Protein AF-S4RWW0-F1 (afdb_monomer_lite)

Radius of gyration: 17.73 Å; chains: 1; bounding box: 44×35×41 Å

Secondary structure (DSSP, 8-state):
-------PPPPTT--SSS-TTTTSTTGGGGGSBPP-B-SS-B--BTHHHHHSHHHHHHHHHHHHGGGTTS---EEEEEHHHHHHHHHHHHHHTT-EEEEEEETT---S-EEEEEEE-TTS-EEEEEEESSSPPTT--

InterPro domains:
  IPR000836 Phosphoribosyltransferase domain [cd06223] (68-132)
  IPR029057 Phosphoribosyltransferase-like [G3DSA:3.40.50.2020] (11-137)
  IPR029057 Phosphoribosyltransferase-like [SSF53271] (37-137)
  IPR050120 Adenine phosphoribosyltransferase [PTHR11776] (38-137)

Foldseek 3Di:
DDPCPDDDDLPPDPDLADQPPPVDQLSLQNQQDAFPDDVQDTDGHSVRSVVRPVSLVSVLCVVLVVCQVPPAAEFEAEPDVRCVSSVSNCVVNVHHYWYKYWPPPDPADWDKDWDQDSVRDITMIITHDPPDDPPHD

Organism: Petromyzon marinus (NCBI:txid7757)

pLDDT: mean 85.17, std 16.98, range [28.36, 98.12]

Sequence (137 aa):
IECMDDFQPYPEAMDVWNPINKQRRGWYLDLMAPNEKGPTYAWLDPSRLYCNKEALRDCVEDLVGPFLNDSIDIVAGIDGMGFILGTAVAYRLHKGFLAIRKAGHLCVKTISQNYTDYSGKNKELEVRTDVIKPGER

Structure (mmCIF, N/CA/C/O backbone):
data_AF-S4RWW0-F1
#
_entry.id   AF-S4RWW0-F1
#
loop_
_atom_site.group_PDB
_atom_site.id
_atom_site.type_symbol
_atom_site.label_atom_id
_atom_site.label_alt_id
_atom_site.label_comp_id
_atom_site.label_asym_id
_atom_site.label_entity_id
_atom_site.label_seq_id
_atom_site.pdbx_PDB_ins_code
_atom_site.Cartn_x
_atom_site.Cartn_y
_atom_site.Cartn_z
_atom_site.occupancy
_atom_site.B_iso_or_equiv
_atom_site.auth_seq_id
_atom_site.auth_comp_id
_atom_site.auth_asym_id
_atom_site.auth_atom_id
_atom_site.pdbx_PDB_model_num
ATOM 1 N N . ILE A 1 1 ? 24.282 -8.534 3.415 1.00 42.06 1 ILE A N 1
ATOM 2 C CA . ILE A 1 1 ? 23.502 -7.671 2.503 1.00 42.06 1 ILE A CA 1
ATOM 3 C C . ILE A 1 1 ? 24.519 -6.695 1.957 1.00 42.06 1 ILE A C 1
ATOM 5 O O . ILE A 1 1 ? 24.898 -5.778 2.672 1.00 42.06 1 ILE A O 1
ATOM 9 N N . GLU A 1 2 ? 25.115 -7.028 0.816 1.00 28.36 2 GLU A N 1
ATOM 10 C CA . GLU A 1 2 ? 26.122 -6.174 0.184 1.00 28.36 2 GLU A CA 1
ATOM 11 C C . GLU A 1 2 ? 25.477 -4.833 -0.161 1.00 28.36 2 GLU A C 1
ATOM 13 O O . GLU A 1 2 ? 24.386 -4.788 -0.735 1.00 28.36 2 GLU A O 1
ATOM 18 N N . CYS A 1 3 ? 26.124 -3.749 0.269 1.00 31.73 3 CYS A N 1
ATOM 19 C CA . CYS A 1 3 ? 25.764 -2.401 -0.132 1.00 31.73 3 CYS A CA 1
ATOM 20 C C . CYS A 1 3 ? 25.826 -2.324 -1.657 1.00 31.73 3 CYS A C 1
ATOM 22 O O . CYS A 1 3 ? 26.868 -2.556 -2.263 1.00 31.73 3 CYS A O 1
ATOM 24 N N . MET A 1 4 ? 24.680 -2.022 -2.266 1.00 39.28 4 MET A N 1
ATOM 25 C CA . MET A 1 4 ? 24.551 -1.690 -3.681 1.00 39.28 4 MET A CA 1
ATOM 26 C C . MET A 1 4 ? 25.210 -0.323 -3.927 1.00 39.28 4 MET A C 1
ATOM 28 O O . MET A 1 4 ? 24.519 0.694 -4.034 1.00 39.28 4 MET A O 1
ATOM 32 N N . ASP A 1 5 ? 26.542 -0.297 -3.967 1.00 38.41 5 ASP A N 1
ATOM 33 C CA . ASP A 1 5 ? 27.333 0.907 -4.256 1.00 38.41 5 ASP A CA 1
ATOM 34 C C . ASP A 1 5 ? 27.458 1.200 -5.763 1.00 38.41 5 ASP A C 1
ATOM 36 O O . ASP A 1 5 ? 27.862 2.295 -6.142 1.00 38.41 5 ASP A O 1
ATOM 40 N N . ASP A 1 6 ? 26.975 0.310 -6.634 1.00 37.88 6 ASP A N 1
ATOM 41 C CA . ASP A 1 6 ? 26.954 0.522 -8.085 1.00 37.88 6 ASP A CA 1
ATOM 42 C C . ASP A 1 6 ? 25.543 0.854 -8.596 1.00 37.88 6 ASP A C 1
ATOM 44 O O . ASP A 1 6 ? 24.897 0.065 -9.286 1.00 37.88 6 ASP A O 1
ATOM 48 N N . PHE A 1 7 ? 25.034 2.047 -8.272 1.00 48.09 7 PHE A N 1
ATOM 49 C CA . PHE A 1 7 ? 23.897 2.607 -9.014 1.00 48.09 7 PHE A CA 1
ATOM 50 C C . PHE A 1 7 ? 24.443 3.460 -10.163 1.00 48.09 7 PHE A C 1
ATOM 52 O O . PHE A 1 7 ? 24.812 4.618 -9.968 1.00 48.09 7 PHE A O 1
ATOM 59 N N . GLN A 1 8 ? 24.516 2.870 -11.361 1.00 42.34 8 GLN A N 1
ATOM 60 C CA . GLN A 1 8 ? 24.723 3.614 -12.607 1.00 42.34 8 GLN A CA 1
ATOM 61 C C . GLN A 1 8 ? 23.711 4.773 -12.698 1.00 42.34 8 GLN A C 1
ATOM 63 O O . GLN A 1 8 ? 22.578 4.618 -12.223 1.00 42.34 8 GLN A O 1
ATOM 68 N N . PRO A 1 9 ? 24.077 5.926 -13.297 1.00 48.91 9 PRO A N 1
ATOM 69 C CA . PRO A 1 9 ? 23.107 6.978 -13.580 1.00 48.91 9 PRO A CA 1
ATOM 70 C C . PRO A 1 9 ? 21.927 6.356 -14.326 1.00 48.91 9 PRO A C 1
ATOM 72 O O . PRO A 1 9 ? 22.127 5.615 -15.290 1.00 48.91 9 PRO A O 1
ATOM 75 N N . TYR A 1 10 ? 20.711 6.601 -13.828 1.00 52.38 10 TYR A N 1
ATOM 76 C CA . TYR A 1 10 ? 19.496 6.078 -14.445 1.00 52.38 10 TYR A CA 1
ATOM 77 C C . TYR A 1 10 ? 19.527 6.477 -15.924 1.00 52.38 10 TYR A C 1
ATOM 79 O O . TYR A 1 10 ? 19.617 7.678 -16.200 1.00 52.38 10 TYR A O 1
ATOM 87 N N . PRO A 1 11 ? 19.513 5.519 -16.867 1.00 54.88 11 PRO A N 1
ATOM 88 C CA . PRO A 1 11 ? 19.596 5.853 -18.276 1.00 54.88 11 PRO A CA 1
ATOM 89 C C . PRO A 1 11 ? 18.438 6.789 -18.603 1.00 54.88 11 PRO A C 1
ATOM 91 O O . PRO A 1 11 ? 17.293 6.519 -18.218 1.00 54.88 11 PRO A O 1
ATOM 94 N N . GLU A 1 12 ? 18.755 7.910 -19.254 1.00 52.22 12 GLU A N 1
ATOM 95 C CA . GLU A 1 12 ? 17.766 8.862 -19.744 1.00 52.22 12 GLU A CA 1
ATOM 96 C C . GLU A 1 12 ? 16.690 8.074 -20.507 1.00 52.22 12 GLU A C 1
ATOM 98 O O . GLU A 1 12 ? 16.935 7.504 -21.565 1.00 52.22 12 GLU A O 1
ATOM 103 N N . ALA A 1 13 ? 15.512 7.970 -19.889 1.00 54.97 13 ALA A N 1
ATOM 104 C CA . ALA A 1 13 ? 14.344 7.237 -20.361 1.00 54.97 13 ALA A CA 1
ATOM 105 C C . ALA A 1 13 ? 14.521 5.716 -20.592 1.00 54.97 13 ALA A C 1
ATOM 107 O O . ALA A 1 13 ? 14.454 5.229 -21.718 1.00 54.97 13 ALA A O 1
ATOM 108 N N . MET A 1 14 ? 14.535 4.915 -19.515 1.00 65.88 14 MET A N 1
ATOM 109 C CA . MET A 1 14 ? 13.967 3.555 -19.609 1.00 65.88 14 MET A CA 1
ATOM 110 C C . MET A 1 14 ? 12.546 3.655 -20.184 1.00 65.88 14 MET A C 1
ATOM 112 O O . MET A 1 14 ? 11.707 4.328 -19.583 1.00 65.88 14 MET A O 1
ATOM 116 N N . ASP A 1 15 ? 12.272 3.032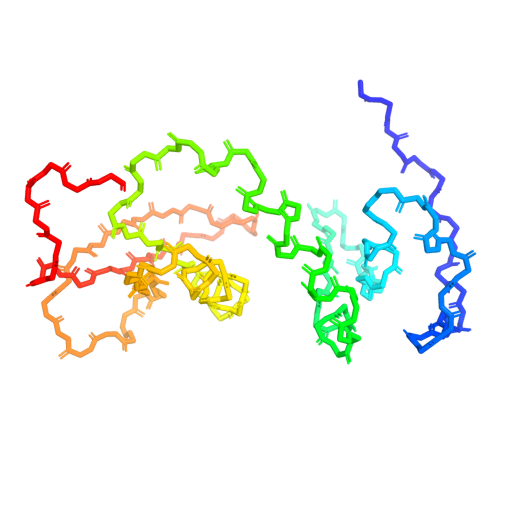 -21.330 1.00 80.69 15 ASP A N 1
ATOM 117 C CA . ASP A 1 15 ? 10.942 3.045 -21.939 1.00 80.69 15 ASP A CA 1
ATOM 118 C C . ASP A 1 15 ? 9.967 2.244 -21.064 1.00 80.69 15 ASP A C 1
ATOM 120 O O . ASP A 1 15 ? 10.060 1.021 -20.949 1.00 80.69 15 ASP A O 1
ATOM 124 N N . VAL A 1 16 ? 9.019 2.949 -20.440 1.00 84.06 16 VAL A N 1
ATOM 125 C CA . VAL A 1 16 ? 7.971 2.348 -19.600 1.00 84.06 16 VAL A CA 1
ATOM 126 C C . VAL A 1 16 ? 7.177 1.317 -20.386 1.00 84.06 16 VAL A C 1
ATOM 128 O O . VAL A 1 16 ? 6.714 0.337 -19.812 1.00 84.06 16 VAL A O 1
ATOM 131 N N . TRP A 1 17 ? 7.020 1.516 -21.690 1.00 86.44 17 TRP A N 1
ATOM 132 C CA . TRP A 1 17 ? 6.194 0.688 -22.555 1.00 86.44 17 TRP A CA 1
ATOM 133 C C . TRP A 1 17 ? 6.974 -0.487 -23.154 1.00 86.44 17 TRP A C 1
ATOM 135 O O . TRP A 1 17 ? 6.363 -1.504 -23.488 1.00 86.44 17 TRP A O 1
ATOM 145 N N . ASN A 1 18 ? 8.307 -0.396 -23.200 1.00 85.62 18 ASN A N 1
ATOM 146 C CA . ASN A 1 18 ? 9.201 -1.439 -23.705 1.00 85.62 18 ASN A CA 1
ATOM 147 C C . ASN A 1 18 ? 10.370 -1.757 -22.738 1.00 85.62 18 ASN A C 1
ATOM 149 O O . ASN A 1 18 ? 11.530 -1.456 -23.026 1.00 85.62 18 ASN A O 1
ATOM 153 N N . PRO A 1 19 ? 10.086 -2.374 -21.577 1.00 83.00 19 PRO A N 1
ATOM 154 C CA . PRO A 1 19 ? 11.099 -2.723 -20.584 1.00 83.00 19 PRO A CA 1
ATOM 155 C C . PRO A 1 19 ? 11.951 -3.925 -21.027 1.00 83.00 19 PRO A C 1
ATOM 157 O O . PRO A 1 19 ? 11.441 -4.927 -21.528 1.00 83.00 19 PRO A O 1
ATOM 160 N N . ILE A 1 20 ? 13.258 -3.838 -20.775 1.00 73.31 20 ILE A N 1
ATOM 161 C CA . ILE A 1 20 ? 14.284 -4.743 -21.325 1.00 73.31 20 ILE A CA 1
ATOM 162 C C . ILE A 1 20 ? 14.307 -6.125 -20.627 1.00 73.31 20 ILE A C 1
ATOM 164 O O . ILE A 1 20 ? 14.760 -7.097 -21.221 1.00 73.31 20 ILE A O 1
ATOM 168 N N . ASN A 1 21 ? 13.757 -6.250 -19.407 1.00 78.38 21 ASN A N 1
ATOM 169 C CA . ASN A 1 21 ? 13.932 -7.426 -18.533 1.00 78.38 21 ASN A CA 1
ATOM 170 C C . ASN A 1 21 ? 12.625 -8.113 -18.077 1.00 78.38 21 ASN A C 1
ATOM 172 O O . ASN A 1 21 ? 12.579 -8.644 -16.966 1.00 78.38 21 ASN A O 1
ATOM 176 N N . LYS A 1 22 ? 11.555 -8.134 -18.889 1.00 80.38 22 LYS A N 1
ATOM 177 C CA . LYS A 1 22 ? 10.235 -8.695 -18.489 1.00 80.38 22 LYS A CA 1
ATOM 178 C C . LYS A 1 22 ? 10.259 -10.148 -17.997 1.00 80.38 22 LYS A C 1
ATOM 180 O O . LYS A 1 22 ? 9.336 -10.588 -17.325 1.00 80.38 22 LYS A O 1
ATOM 185 N N . GLN A 1 23 ? 11.288 -10.910 -18.347 1.00 82.38 23 GLN A N 1
ATOM 186 C CA . GLN A 1 23 ? 11.432 -12.319 -17.988 1.00 82.38 23 GLN A CA 1
ATOM 187 C C . GLN A 1 23 ? 11.872 -12.514 -16.527 1.00 82.38 23 GLN A C 1
ATOM 189 O O . GLN A 1 23 ? 11.769 -13.618 -15.995 1.00 82.38 23 GLN A O 1
ATOM 194 N N . ARG A 1 24 ? 12.375 -11.462 -15.870 1.00 89.00 24 ARG A N 1
ATOM 195 C CA . ARG A 1 24 ? 12.827 -11.504 -14.478 1.00 89.00 24 ARG A CA 1
ATOM 196 C C . ARG A 1 24 ? 11.649 -11.270 -13.529 1.00 89.00 24 ARG A C 1
ATOM 198 O O . ARG A 1 24 ? 10.869 -10.339 -13.715 1.00 89.00 24 ARG A O 1
ATOM 205 N N . ARG A 1 25 ? 11.548 -12.051 -12.449 1.00 87.69 25 ARG A N 1
ATOM 206 C CA . ARG A 1 25 ? 10.617 -11.731 -11.354 1.00 87.69 25 ARG A CA 1
ATOM 207 C C . ARG A 1 25 ? 10.955 -10.358 -10.767 1.00 87.69 25 ARG A C 1
ATOM 209 O O . ARG A 1 25 ? 12.127 -10.065 -10.535 1.00 87.69 25 ARG A O 1
ATOM 216 N N . GLY A 1 26 ? 9.945 -9.524 -10.535 1.00 89.06 26 GLY A N 1
ATOM 217 C CA . GLY A 1 26 ? 10.166 -8.157 -10.069 1.00 89.06 26 GLY A CA 1
ATOM 218 C C . GLY A 1 26 ? 10.749 -7.216 -11.129 1.00 89.06 26 GLY A C 1
ATOM 219 O O . GLY A 1 26 ? 11.285 -6.176 -10.760 1.00 89.06 26 GLY A O 1
ATOM 220 N N . TRP A 1 27 ? 10.659 -7.539 -12.429 1.00 90.94 27 TRP A N 1
ATOM 221 C CA . TRP A 1 27 ? 11.112 -6.658 -13.521 1.00 90.94 27 TRP A CA 1
ATOM 222 C C . TRP A 1 27 ? 10.531 -5.242 -13.428 1.00 90.94 27 TRP A C 1
ATOM 224 O O . TRP A 1 27 ? 11.175 -4.267 -13.801 1.00 90.94 27 TRP A O 1
ATOM 234 N N . TYR A 1 28 ? 9.312 -5.127 -12.902 1.00 91.00 28 TYR A N 1
ATOM 235 C CA . TYR A 1 28 ? 8.607 -3.868 -12.717 1.00 91.00 28 TYR A CA 1
ATOM 236 C C . TYR A 1 28 ? 9.318 -2.917 -11.746 1.00 91.00 28 TYR A C 1
ATOM 238 O O . TYR A 1 28 ? 9.094 -1.712 -11.818 1.00 91.00 28 TYR A O 1
ATOM 246 N N . LEU A 1 29 ? 10.186 -3.419 -10.858 1.00 88.69 29 LEU A N 1
ATOM 247 C CA . LEU A 1 29 ? 10.960 -2.586 -9.932 1.00 88.69 29 LEU A CA 1
ATOM 248 C C . LEU A 1 29 ? 11.909 -1.646 -10.682 1.00 88.69 29 LEU A C 1
ATOM 250 O O . LEU A 1 29 ? 12.150 -0.535 -10.221 1.00 88.69 29 LEU A O 1
ATOM 254 N N . ASP A 1 30 ? 12.361 -2.051 -11.871 1.00 85.50 30 ASP A N 1
ATOM 255 C CA . ASP A 1 30 ? 13.210 -1.232 -12.741 1.00 85.50 30 ASP A CA 1
ATOM 256 C C . ASP A 1 30 ? 12.435 -0.026 -13.320 1.00 85.50 30 ASP A C 1
ATOM 258 O O . ASP A 1 30 ? 13.029 0.909 -13.850 1.00 85.50 30 ASP A O 1
ATOM 262 N N . LEU A 1 31 ? 11.096 -0.023 -13.230 1.00 87.06 31 LEU A N 1
ATOM 263 C CA . LEU A 1 31 ? 10.254 1.097 -13.658 1.00 87.06 31 LEU A CA 1
ATOM 264 C C . LEU A 1 31 ? 9.997 2.139 -12.565 1.00 87.06 31 LEU A C 1
ATOM 266 O O . LEU A 1 31 ? 9.429 3.185 -12.884 1.00 87.06 31 LEU A O 1
ATOM 270 N N . MET A 1 32 ? 10.375 1.891 -11.308 1.00 86.31 32 MET A N 1
ATOM 271 C CA . MET A 1 32 ? 10.281 2.917 -10.264 1.00 86.31 32 MET A CA 1
ATOM 272 C C . MET A 1 32 ? 11.247 4.056 -10.621 1.00 86.31 32 MET A C 1
ATOM 274 O O . MET A 1 32 ? 12.433 3.813 -10.813 1.00 86.31 32 MET A O 1
ATOM 278 N N . ALA A 1 33 ? 10.740 5.281 -10.798 1.00 69.25 33 ALA A N 1
ATOM 279 C CA . ALA A 1 33 ? 11.523 6.398 -11.331 1.00 69.25 33 ALA A CA 1
ATOM 280 C C . ALA A 1 33 ? 12.739 6.716 -10.429 1.00 69.25 33 ALA A C 1
ATOM 282 O O . ALA A 1 33 ? 12.696 6.406 -9.233 1.00 69.25 33 ALA A O 1
ATOM 283 N N . PRO A 1 34 ? 13.829 7.296 -10.982 1.00 66.44 34 PRO A N 1
ATOM 284 C CA . PRO A 1 34 ? 15.074 7.467 -10.251 1.00 66.44 34 PRO A CA 1
ATOM 285 C C . PRO A 1 34 ? 14.905 8.177 -8.916 1.00 66.44 34 PRO A C 1
ATOM 287 O O . PRO A 1 34 ? 14.260 9.218 -8.812 1.00 66.44 34 PRO A O 1
ATOM 290 N N . ASN A 1 35 ? 15.612 7.624 -7.936 1.00 57.34 35 ASN A N 1
ATOM 291 C CA . ASN A 1 35 ? 15.859 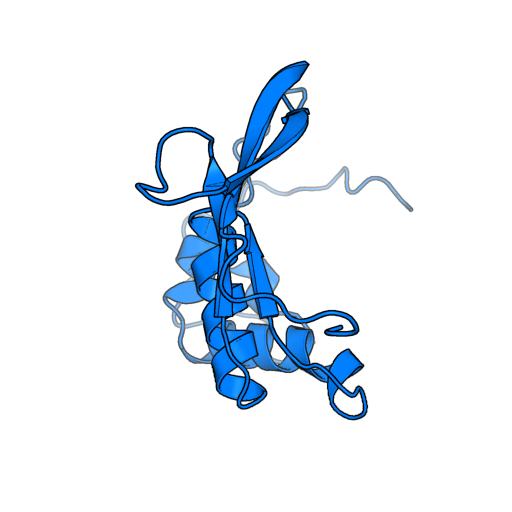8.238 -6.648 1.00 57.34 35 ASN A CA 1
ATOM 292 C C . ASN A 1 35 ? 16.600 9.559 -6.824 1.00 57.34 35 ASN A C 1
ATOM 294 O O . ASN A 1 35 ? 17.758 9.550 -7.242 1.00 57.34 35 ASN A O 1
ATOM 298 N N . GLU A 1 36 ? 16.034 10.667 -6.353 1.00 56.25 36 GLU A N 1
ATOM 299 C CA . GLU A 1 36 ? 16.907 11.668 -5.750 1.00 56.25 36 GLU A CA 1
ATOM 300 C C . GLU A 1 36 ? 17.486 11.019 -4.482 1.00 56.25 36 GLU A C 1
ATOM 302 O O . GLU A 1 36 ? 16.761 10.662 -3.553 1.00 56.25 36 GLU A O 1
ATOM 307 N N . LYS A 1 37 ? 18.795 10.746 -4.462 1.00 49.81 37 LYS A N 1
ATOM 308 C CA . LYS A 1 37 ? 19.485 10.338 -3.233 1.00 49.81 37 LYS A CA 1
ATOM 309 C C . LYS A 1 37 ? 19.840 11.610 -2.468 1.00 49.81 37 LYS A C 1
ATOM 311 O O . LYS A 1 37 ? 20.797 12.296 -2.814 1.00 49.81 37 LYS A O 1
ATOM 316 N N . GLY A 1 38 ? 19.091 11.912 -1.411 1.00 57.78 38 GLY A N 1
ATOM 317 C CA . GLY A 1 38 ? 19.640 12.724 -0.328 1.00 57.78 38 GLY A CA 1
ATOM 318 C C . GLY A 1 38 ? 20.626 11.874 0.488 1.00 57.78 38 GLY A C 1
ATOM 319 O O . GLY A 1 38 ? 20.510 10.648 0.475 1.00 57.78 38 GLY A O 1
ATOM 320 N N . PRO A 1 39 ? 21.557 12.470 1.253 1.00 58.31 39 PRO A N 1
ATOM 321 C CA . PRO A 1 39 ? 22.528 11.726 2.070 1.00 58.31 39 PRO A CA 1
ATOM 322 C C . PRO A 1 39 ? 21.885 10.840 3.152 1.00 58.31 39 PRO A C 1
ATOM 324 O O . PRO A 1 39 ? 22.574 10.073 3.815 1.00 58.31 39 PRO A O 1
ATOM 327 N N . THR A 1 40 ? 20.571 10.955 3.353 1.00 58.03 40 THR A N 1
ATOM 328 C CA . THR A 1 40 ? 19.846 10.299 4.441 1.00 58.03 40 THR A CA 1
ATOM 329 C C . THR A 1 40 ? 18.705 9.404 3.944 1.00 58.03 40 THR A C 1
ATOM 331 O O . THR A 1 40 ? 18.382 8.432 4.619 1.00 58.03 40 THR A O 1
ATOM 334 N N . TYR A 1 41 ? 18.124 9.667 2.761 1.00 63.91 41 TYR A N 1
ATOM 335 C CA . TYR A 1 41 ? 16.984 8.905 2.222 1.00 63.91 41 TYR A CA 1
ATOM 336 C C . TYR A 1 41 ? 17.027 8.831 0.690 1.00 63.91 41 TYR A C 1
ATOM 338 O O . TYR A 1 41 ? 17.315 9.829 0.025 1.00 63.91 41 TYR A O 1
ATOM 346 N N . ALA A 1 42 ? 16.700 7.659 0.141 1.00 60.31 42 ALA A N 1
ATOM 347 C CA . ALA A 1 42 ? 16.486 7.449 -1.288 1.00 60.31 42 ALA A CA 1
ATOM 348 C C . ALA A 1 42 ? 14.987 7.555 -1.613 1.00 60.31 42 ALA A C 1
ATOM 350 O O . ALA A 1 42 ? 14.169 6.893 -0.973 1.00 60.31 42 ALA A O 1
ATOM 351 N N . TRP A 1 43 ? 14.635 8.380 -2.597 1.00 66.44 43 TRP A N 1
ATOM 352 C CA . TRP A 1 43 ? 13.248 8.613 -3.007 1.00 66.44 43 TRP A CA 1
ATOM 353 C C . TRP A 1 43 ? 12.838 7.730 -4.191 1.00 66.44 43 TRP A C 1
ATOM 355 O O . TRP A 1 43 ? 12.876 8.187 -5.325 1.00 66.44 43 TRP A O 1
ATOM 365 N N . LEU A 1 44 ? 12.421 6.483 -3.949 1.00 78.25 44 LEU A N 1
ATOM 366 C CA . LEU A 1 44 ? 11.850 5.656 -5.024 1.00 78.25 44 LEU A CA 1
ATOM 367 C C . LEU A 1 44 ? 10.447 6.168 -5.344 1.00 78.25 44 LEU A C 1
ATOM 369 O O . LEU A 1 44 ? 9.579 6.139 -4.470 1.00 78.25 44 LEU A O 1
ATOM 373 N N . ASP A 1 45 ? 10.213 6.609 -6.582 1.00 85.00 45 ASP A N 1
ATOM 374 C CA . ASP A 1 45 ? 8.871 6.976 -7.040 1.00 85.00 4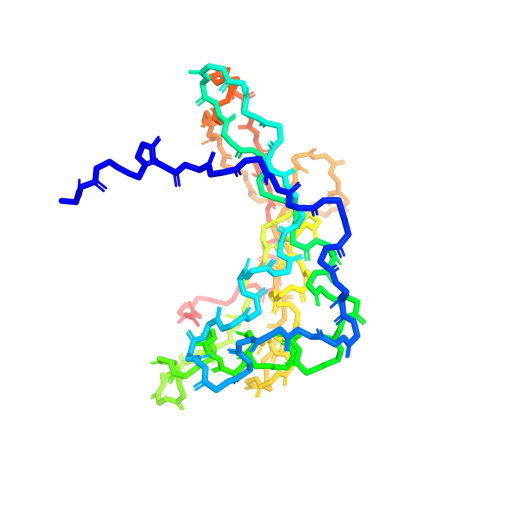5 ASP A CA 1
ATOM 375 C C . ASP A 1 45 ? 8.225 5.820 -7.830 1.00 85.00 45 ASP A C 1
ATOM 377 O O . ASP A 1 45 ? 8.556 5.587 -8.999 1.00 85.00 45 ASP A O 1
ATOM 381 N N . PRO A 1 46 ? 7.271 5.086 -7.229 1.00 89.44 46 PRO A N 1
ATOM 382 C CA . PRO A 1 46 ? 6.593 3.985 -7.898 1.00 89.44 46 PRO A CA 1
ATOM 383 C C . PRO A 1 46 ? 5.526 4.456 -8.900 1.00 89.44 46 PRO A C 1
ATOM 385 O O . PRO A 1 46 ? 4.965 3.623 -9.609 1.00 89.44 46 PRO A O 1
ATOM 388 N N . SER A 1 47 ? 5.243 5.762 -9.006 1.00 89.44 47 SER A N 1
ATOM 389 C CA . SER A 1 47 ? 4.178 6.291 -9.871 1.00 89.44 47 SER A CA 1
ATOM 390 C C . SER A 1 47 ? 4.325 5.863 -11.335 1.00 89.44 47 SER A C 1
ATOM 392 O O . SER A 1 47 ? 3.343 5.541 -12.004 1.00 89.44 47 SER A O 1
ATOM 394 N N . ARG A 1 48 ? 5.567 5.769 -11.815 1.00 89.06 48 ARG A N 1
ATOM 395 C CA . ARG A 1 48 ? 5.897 5.355 -13.180 1.00 89.06 48 ARG A CA 1
ATOM 396 C C . ARG A 1 48 ? 5.611 3.875 -13.446 1.00 89.06 48 ARG A C 1
ATOM 398 O O . ARG A 1 48 ? 5.147 3.543 -14.537 1.00 89.06 48 ARG A O 1
ATOM 405 N N . LEU A 1 49 ? 5.821 3.006 -12.454 1.00 92.25 49 LEU A N 1
ATOM 406 C CA . LEU A 1 49 ? 5.425 1.595 -12.512 1.00 92.25 49 LEU A CA 1
ATOM 407 C C . LEU A 1 49 ? 3.912 1.486 -12.707 1.00 92.25 49 LEU A C 1
ATOM 409 O O . LEU A 1 49 ? 3.462 0.725 -13.562 1.00 92.25 49 LEU A O 1
ATOM 413 N N . TYR A 1 50 ? 3.131 2.280 -11.966 1.00 93.81 50 TYR A N 1
ATOM 414 C CA . TYR A 1 50 ? 1.666 2.231 -12.012 1.00 93.81 50 TYR A CA 1
ATOM 415 C C . TYR A 1 50 ? 1.095 2.542 -13.403 1.00 93.81 50 TYR A C 1
ATOM 417 O O . TYR A 1 50 ? 0.028 2.040 -13.753 1.00 93.81 50 TYR A O 1
ATOM 425 N N . CYS A 1 51 ? 1.809 3.328 -14.213 1.00 93.50 51 CYS A N 1
ATOM 426 C CA . CYS A 1 51 ? 1.408 3.658 -15.580 1.00 93.50 51 CYS A CA 1
ATOM 427 C C . CYS A 1 51 ? 1.498 2.466 -16.547 1.00 93.50 51 CYS A C 1
ATOM 429 O O . CYS A 1 51 ? 0.784 2.446 -17.551 1.00 93.50 51 CYS A O 1
ATOM 431 N N . ASN A 1 52 ? 2.340 1.463 -16.274 1.00 94.31 52 ASN A N 1
ATOM 432 C CA . ASN A 1 52 ? 2.413 0.254 -17.089 1.00 94.31 52 ASN A CA 1
ATOM 433 C C . ASN A 1 52 ? 1.457 -0.819 -16.542 1.00 94.31 52 ASN A C 1
ATOM 435 O O . ASN A 1 52 ? 1.641 -1.347 -15.448 1.00 94.31 52 ASN A O 1
ATOM 439 N N . LYS A 1 53 ? 0.461 -1.197 -17.353 1.00 95.31 53 LYS A N 1
ATOM 440 C CA . LYS A 1 53 ? -0.576 -2.176 -16.979 1.00 95.31 53 LYS A CA 1
ATOM 441 C C . LYS A 1 53 ? -0.027 -3.545 -16.553 1.00 95.31 53 LYS A C 1
ATOM 443 O O . LYS A 1 53 ? -0.593 -4.173 -15.665 1.00 95.31 53 LYS A O 1
ATOM 448 N N . GLU A 1 54 ? 1.040 -4.022 -17.193 1.00 95.25 54 GLU A N 1
ATOM 449 C CA . GLU A 1 54 ? 1.654 -5.316 -16.875 1.00 95.25 54 GLU A CA 1
ATOM 450 C C . GLU A 1 54 ? 2.496 -5.202 -15.610 1.00 95.25 54 GLU A C 1
ATOM 452 O O . GLU A 1 54 ? 2.433 -6.083 -14.763 1.00 95.25 54 GLU A O 1
ATOM 457 N N . ALA A 1 55 ? 3.207 -4.087 -15.441 1.00 95.25 55 ALA A N 1
ATOM 458 C CA . ALA A 1 55 ? 4.019 -3.830 -14.262 1.00 95.25 55 ALA A CA 1
ATOM 459 C C . ALA A 1 55 ? 3.165 -3.729 -12.994 1.00 95.25 55 ALA A C 1
ATOM 461 O O . ALA A 1 55 ? 3.470 -4.374 -11.994 1.00 95.25 55 ALA A O 1
ATOM 462 N N . LEU A 1 56 ? 2.070 -2.962 -13.048 1.00 96.50 56 LEU A N 1
ATOM 463 C CA . LEU A 1 56 ? 1.124 -2.855 -11.940 1.00 96.50 56 LEU A CA 1
ATOM 464 C C . LEU A 1 56 ? 0.498 -4.214 -11.618 1.00 96.50 56 LEU A C 1
ATOM 466 O O . LEU A 1 56 ? 0.460 -4.599 -10.453 1.00 96.50 56 LEU A O 1
ATOM 470 N N . ARG A 1 57 ? 0.035 -4.949 -12.638 1.00 96.88 57 ARG A N 1
ATOM 471 C CA . ARG A 1 57 ? -0.543 -6.286 -12.455 1.00 96.88 57 ARG A CA 1
ATOM 472 C C . ARG A 1 57 ? 0.455 -7.225 -11.784 1.00 96.88 57 ARG A C 1
ATOM 474 O O . ARG A 1 57 ? 0.130 -7.794 -10.752 1.00 96.88 57 ARG A O 1
ATOM 481 N N . ASP A 1 58 ? 1.647 -7.376 -12.352 1.00 96.88 58 ASP A N 1
ATOM 482 C CA . ASP A 1 58 ? 2.650 -8.321 -11.858 1.00 96.88 58 ASP A CA 1
ATOM 483 C C . ASP A 1 58 ? 3.110 -7.943 -10.444 1.00 96.88 58 ASP A C 1
ATOM 485 O O . ASP A 1 58 ? 3.262 -8.819 -9.598 1.00 96.88 58 ASP A O 1
ATOM 489 N N . CYS A 1 59 ? 3.234 -6.643 -10.150 1.00 96.62 59 CYS A N 1
ATOM 490 C CA . CYS A 1 59 ? 3.516 -6.150 -8.804 1.00 96.62 59 CYS A CA 1
ATOM 491 C C . CYS A 1 59 ? 2.420 -6.531 -7.804 1.00 96.62 59 CYS A C 1
ATOM 493 O O . CYS A 1 59 ? 2.728 -7.002 -6.711 1.00 96.62 59 CYS A O 1
ATOM 495 N N . VAL A 1 60 ? 1.146 -6.368 -8.167 1.00 97.56 60 VAL A N 1
ATOM 496 C CA . VAL A 1 60 ? 0.021 -6.751 -7.304 1.00 97.56 60 VAL A CA 1
ATOM 497 C C . VAL A 1 60 ? -0.043 -8.268 -7.114 1.00 97.56 60 VAL A C 1
ATOM 499 O O . VAL A 1 60 ? -0.253 -8.715 -5.990 1.00 97.56 60 VAL A O 1
ATOM 502 N N . GLU A 1 61 ? 0.179 -9.068 -8.160 1.00 97.38 61 GLU A N 1
ATOM 503 C CA . GLU A 1 61 ? 0.226 -10.533 -8.033 1.00 97.38 61 GLU A CA 1
ATOM 504 C C . GLU A 1 61 ? 1.375 -10.984 -7.120 1.00 97.38 61 GLU A C 1
ATOM 506 O O . GLU A 1 61 ? 1.170 -11.837 -6.255 1.00 97.38 61 GLU A O 1
ATOM 511 N N . ASP A 1 62 ? 2.559 -10.377 -7.244 1.00 96.56 62 ASP A N 1
ATOM 512 C CA . ASP A 1 62 ? 3.695 -10.665 -6.365 1.00 96.56 62 ASP A CA 1
ATOM 513 C C . ASP A 1 62 ? 3.428 -10.242 -4.907 1.00 96.56 62 ASP A C 1
ATOM 515 O O . ASP A 1 62 ? 3.830 -10.958 -3.988 1.00 96.56 62 ASP A O 1
ATOM 519 N N . LEU A 1 63 ? 2.718 -9.129 -4.676 1.00 96.31 63 LEU A N 1
ATOM 520 C CA . LEU A 1 63 ? 2.303 -8.689 -3.336 1.00 96.31 63 LEU A CA 1
ATOM 521 C C . LEU A 1 63 ? 1.264 -9.621 -2.706 1.00 96.31 63 LEU A C 1
ATOM 523 O O . LEU A 1 63 ? 1.300 -9.854 -1.501 1.00 96.31 63 LEU A O 1
ATOM 527 N N . VAL A 1 64 ? 0.334 -10.140 -3.507 1.00 96.75 64 VAL A N 1
ATOM 528 C CA . VAL A 1 64 ? -0.748 -11.023 -3.050 1.00 96.75 64 VAL A CA 1
ATOM 529 C C . VAL A 1 64 ? -0.261 -12.454 -2.833 1.00 96.75 64 VAL A C 1
ATOM 531 O O . VAL A 1 64 ? -0.756 -13.127 -1.931 1.00 96.75 64 VAL A O 1
ATOM 534 N N . GLY A 1 65 ? 0.702 -12.923 -3.631 1.00 96.00 65 GLY A N 1
ATOM 535 C CA . GLY A 1 65 ? 1.164 -14.314 -3.666 1.00 96.00 65 GLY A CA 1
ATOM 536 C C . GLY A 1 65 ? 1.388 -14.970 -2.294 1.00 96.00 65 GLY A C 1
ATOM 537 O O . GLY A 1 65 ? 0.865 -16.066 -2.081 1.00 96.00 65 GLY A O 1
ATOM 538 N N . PRO A 1 66 ? 2.100 -14.327 -1.347 1.00 94.88 66 PRO A N 1
ATOM 539 C CA . PRO A 1 66 ? 2.324 -14.881 -0.010 1.00 94.88 66 PRO A CA 1
ATOM 540 C C . PRO A 1 66 ? 1.054 -15.098 0.822 1.00 94.88 66 PRO A C 1
ATOM 542 O O . PRO A 1 66 ? 1.066 -15.939 1.711 1.00 94.88 66 PRO A O 1
ATOM 545 N N . PHE A 1 67 ? -0.028 -14.375 0.527 1.00 94.44 67 PHE A N 1
ATOM 546 C CA . PHE A 1 67 ? -1.240 -14.319 1.345 1.00 94.44 67 PHE A CA 1
ATOM 547 C C . PHE A 1 67 ? -2.439 -15.057 0.734 1.00 94.44 67 PHE A C 1
ATOM 549 O O . PHE A 1 67 ? -3.545 -14.995 1.265 1.00 94.44 67 PHE A O 1
ATOM 556 N N . LEU A 1 68 ? -2.260 -15.759 -0.390 1.00 90.88 68 LEU A N 1
ATOM 557 C CA . LEU A 1 68 ? -3.364 -16.433 -1.091 1.00 90.88 68 LEU A CA 1
ATOM 558 C C . LEU A 1 68 ? -4.077 -17.503 -0.248 1.00 90.88 68 LEU A C 1
ATOM 560 O O . LEU A 1 68 ? -5.243 -17.795 -0.504 1.00 90.88 68 LEU A O 1
ATOM 564 N N . ASN A 1 69 ? -3.385 -18.078 0.737 1.00 92.38 69 ASN A N 1
ATOM 565 C CA . ASN A 1 69 ? -3.936 -19.081 1.650 1.00 92.38 69 ASN A CA 1
ATOM 566 C C . ASN A 1 69 ? -4.251 -18.513 3.043 1.00 92.38 69 ASN A C 1
ATOM 568 O O . ASN A 1 69 ? -4.665 -19.267 3.925 1.00 92.38 69 ASN A O 1
ATOM 572 N N . ASP A 1 70 ? -4.066 -17.208 3.240 1.00 93.00 70 ASP A N 1
ATOM 573 C CA . ASP A 1 70 ? -4.280 -16.559 4.524 1.00 93.00 70 ASP A CA 1
ATOM 574 C C . ASP A 1 70 ? -5.728 -16.076 4.645 1.00 93.00 70 ASP A C 1
ATOM 576 O O . ASP A 1 70 ? -6.355 -15.599 3.693 1.00 93.00 70 ASP A O 1
ATOM 580 N N . SER A 1 71 ? -6.276 -16.167 5.855 1.00 91.75 71 SER A N 1
ATOM 581 C CA . SER A 1 71 ? -7.580 -15.598 6.183 1.00 91.75 71 SER A CA 1
ATOM 582 C C . SER A 1 71 ? -7.441 -14.098 6.457 1.00 91.75 71 SER A C 1
ATOM 584 O O . SER A 1 71 ? -7.399 -13.687 7.614 1.00 91.75 71 SER A O 1
ATOM 586 N N . ILE A 1 72 ? -7.329 -13.302 5.392 1.00 95.19 72 ILE A N 1
ATOM 587 C CA . ILE A 1 72 ? -7.356 -11.835 5.476 1.00 95.19 72 ILE A CA 1
ATOM 588 C C . ILE A 1 72 ? -8.807 -11.368 5.558 1.00 95.19 72 ILE A C 1
ATOM 590 O O . ILE A 1 72 ? -9.628 -11.769 4.727 1.00 95.19 72 ILE A O 1
ATOM 594 N N . ASP A 1 73 ? -9.124 -10.488 6.497 1.00 95.75 73 ASP A N 1
ATOM 595 C CA . ASP A 1 73 ? -10.450 -9.880 6.629 1.00 95.75 73 ASP A CA 1
ATOM 596 C C . ASP A 1 73 ? -10.517 -8.518 5.928 1.00 95.75 73 ASP A C 1
ATOM 598 O O . ASP A 1 73 ? -11.502 -8.193 5.255 1.00 95.75 73 ASP A O 1
ATOM 602 N N . ILE A 1 74 ? -9.441 -7.735 6.027 1.00 95.81 74 ILE A N 1
ATOM 603 C CA . ILE A 1 74 ? -9.364 -6.369 5.510 1.00 95.81 74 ILE A CA 1
ATOM 604 C C . ILE A 1 74 ? -7.929 -6.014 5.112 1.00 95.81 74 ILE A C 1
ATOM 606 O O . ILE A 1 74 ? -6.969 -6.478 5.714 1.00 95.81 74 ILE A O 1
ATOM 610 N N . VAL A 1 75 ? -7.763 -5.160 4.104 1.00 97.19 75 VAL A N 1
ATOM 611 C CA . VAL A 1 75 ? -6.445 -4.658 3.696 1.00 97.19 75 VAL A CA 1
ATOM 612 C C . VAL A 1 75 ? -6.313 -3.201 4.109 1.00 97.19 75 VAL A C 1
ATOM 614 O O . VAL A 1 75 ? -7.130 -2.367 3.722 1.00 97.19 75 VAL A O 1
ATOM 617 N N . ALA A 1 76 ? -5.273 -2.870 4.871 1.00 96.62 76 ALA A N 1
ATOM 618 C CA . ALA A 1 76 ? -4.983 -1.493 5.252 1.00 96.62 76 ALA A CA 1
ATOM 619 C C . ALA A 1 76 ? -3.907 -0.876 4.348 1.00 96.62 76 ALA A C 1
ATOM 621 O O . ALA A 1 76 ? -2.872 -1.488 4.091 1.00 96.62 76 ALA A O 1
ATOM 622 N N . GLY A 1 77 ? -4.131 0.355 3.885 1.00 96.62 77 GLY A N 1
ATOM 623 C CA . GLY A 1 77 ? -3.139 1.134 3.139 1.00 96.62 77 GLY A CA 1
ATOM 624 C C . GLY A 1 77 ? -2.778 2.413 3.883 1.00 96.62 77 GLY A C 1
ATOM 625 O O . GLY A 1 77 ? -3.659 3.082 4.421 1.00 96.62 77 GLY A O 1
ATOM 626 N N . ILE A 1 78 ? -1.488 2.756 3.906 1.00 95.25 78 ILE A N 1
ATOM 627 C CA . ILE A 1 78 ? -0.968 3.933 4.615 1.00 95.25 78 ILE A CA 1
ATOM 628 C C . ILE A 1 78 ? -0.713 5.067 3.622 1.00 95.25 78 ILE A C 1
ATOM 630 O O . ILE A 1 78 ? 0.198 4.985 2.798 1.00 95.25 78 ILE A O 1
ATOM 634 N N . ASP A 1 79 ? -1.488 6.141 3.762 1.00 91.50 79 ASP A N 1
ATOM 635 C CA . ASP A 1 79 ? -1.395 7.385 2.991 1.00 91.50 79 ASP A CA 1
ATOM 636 C C . ASP A 1 79 ? -1.431 7.197 1.452 1.00 91.50 79 ASP A C 1
ATOM 638 O O . ASP A 1 79 ? -1.598 6.098 0.925 1.00 91.50 79 ASP A O 1
ATOM 642 N N . GLY A 1 80 ? -1.314 8.295 0.700 1.00 88.00 80 GLY A N 1
ATOM 643 C CA . GLY A 1 80 ? -1.585 8.327 -0.743 1.00 88.00 80 GLY A CA 1
ATOM 644 C C . GLY A 1 80 ? -0.889 7.243 -1.579 1.00 88.00 80 GLY A C 1
ATOM 645 O O . GLY A 1 80 ? -1.548 6.590 -2.385 1.00 88.00 80 GLY A O 1
ATOM 646 N N . MET A 1 81 ? 0.411 7.004 -1.374 1.00 87.06 81 MET A N 1
ATOM 647 C CA . MET A 1 81 ? 1.140 5.980 -2.142 1.00 87.06 81 MET A CA 1
ATOM 648 C C . MET A 1 81 ? 0.756 4.551 -1.734 1.00 87.06 81 MET A C 1
ATOM 650 O O . MET A 1 81 ? 0.684 3.672 -2.592 1.00 87.06 81 MET A O 1
ATOM 654 N N . GLY A 1 82 ? 0.452 4.317 -0.453 1.00 93.12 82 GLY A N 1
ATOM 655 C CA . GLY A 1 82 ? -0.018 3.020 0.030 1.00 93.12 82 GLY A CA 1
ATOM 656 C C . GLY A 1 82 ? -1.444 2.695 -0.419 1.00 93.12 82 GLY A C 1
ATOM 657 O O . GLY A 1 82 ? -1.789 1.523 -0.544 1.00 93.12 82 GLY A O 1
ATOM 658 N N . PHE A 1 83 ? -2.273 3.703 -0.707 1.00 96.38 83 PHE A N 1
ATOM 659 C CA . PHE A 1 83 ? -3.652 3.486 -1.153 1.00 96.38 83 PHE A CA 1
ATOM 660 C C . PHE A 1 83 ? -3.737 2.827 -2.524 1.00 96.38 83 PHE A C 1
ATOM 662 O O . PHE A 1 83 ? -4.623 2.003 -2.730 1.00 96.38 83 PHE A O 1
ATOM 669 N N . ILE A 1 84 ? -2.828 3.157 -3.444 1.00 96.12 84 ILE A N 1
ATOM 670 C CA . ILE A 1 84 ? -2.859 2.637 -4.817 1.00 96.12 84 ILE A CA 1
ATOM 671 C C . ILE A 1 84 ? -2.684 1.116 -4.797 1.00 96.12 84 ILE A C 1
ATOM 673 O O . ILE A 1 84 ? -3.573 0.377 -5.221 1.00 96.12 84 ILE A O 1
ATOM 677 N N . LEU A 1 85 ? -1.567 0.647 -4.237 1.00 96.62 85 LEU A N 1
ATOM 678 C CA . LEU A 1 85 ? -1.276 -0.782 -4.150 1.00 96.62 85 LEU A CA 1
ATOM 679 C C . LEU A 1 85 ? -2.190 -1.488 -3.144 1.00 96.62 85 LEU A C 1
ATOM 681 O O . LEU A 1 85 ? -2.697 -2.563 -3.446 1.00 96.62 85 LEU A O 1
ATOM 685 N N . GLY A 1 86 ? -2.471 -0.873 -1.992 1.00 97.56 86 GLY A N 1
ATOM 686 C CA . GLY A 1 86 ? -3.352 -1.455 -0.979 1.00 97.56 86 GLY A CA 1
ATOM 687 C C . GLY A 1 86 ? -4.775 -1.688 -1.491 1.00 97.56 86 GLY A C 1
ATOM 688 O O . GLY A 1 86 ? -5.340 -2.751 -1.257 1.00 97.56 86 GLY A O 1
ATOM 689 N N . THR A 1 87 ? -5.339 -0.752 -2.261 1.00 98.12 87 THR A N 1
ATOM 690 C CA . THR A 1 87 ? -6.671 -0.930 -2.867 1.00 98.12 87 THR A CA 1
ATOM 691 C C . THR A 1 87 ? -6.649 -2.004 -3.953 1.00 98.12 87 THR A C 1
ATOM 693 O O . THR A 1 87 ? -7.576 -2.806 -4.034 1.00 98.12 87 THR A O 1
ATOM 696 N N . ALA A 1 88 ? -5.591 -2.063 -4.769 1.00 97.75 88 ALA A N 1
ATOM 697 C CA . ALA A 1 88 ? -5.451 -3.099 -5.791 1.00 97.75 88 ALA A CA 1
ATOM 698 C C . ALA A 1 88 ? -5.333 -4.505 -5.176 1.00 97.75 88 ALA A C 1
ATOM 700 O O . ALA A 1 88 ? -5.994 -5.435 -5.636 1.00 97.75 88 ALA A O 1
ATOM 701 N N . VAL A 1 89 ? -4.561 -4.646 -4.094 1.00 97.94 89 VAL A N 1
ATOM 702 C CA . VAL A 1 89 ? -4.451 -5.880 -3.301 1.00 97.94 89 VAL A CA 1
ATOM 703 C C . VAL A 1 89 ? -5.797 -6.246 -2.669 1.00 97.94 89 VAL A C 1
ATOM 705 O O . VAL A 1 89 ? -6.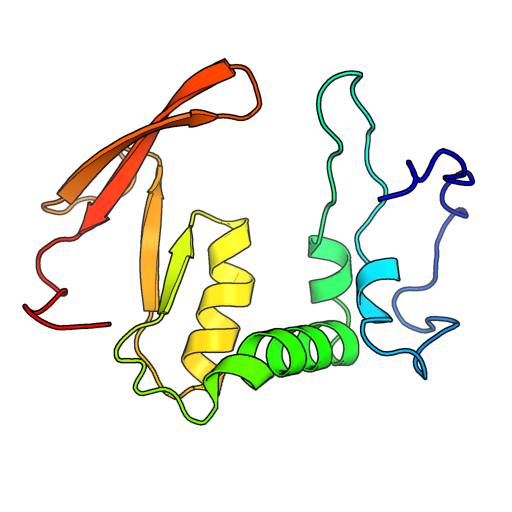240 -7.384 -2.809 1.00 97.94 89 VAL A O 1
ATOM 708 N N . ALA A 1 90 ? -6.493 -5.288 -2.044 1.00 97.88 90 ALA A N 1
ATOM 709 C CA . ALA A 1 90 ? -7.826 -5.497 -1.469 1.00 97.88 90 ALA A CA 1
ATOM 710 C C . ALA A 1 90 ? -8.821 -6.014 -2.515 1.00 97.88 90 ALA A C 1
ATOM 712 O O . ALA A 1 90 ? -9.504 -7.014 -2.294 1.00 97.88 90 ALA A O 1
ATOM 713 N N . TYR A 1 91 ? -8.848 -5.373 -3.686 1.00 97.62 91 TYR A N 1
ATOM 714 C CA . TYR A 1 91 ? -9.677 -5.784 -4.813 1.00 97.62 91 TYR A CA 1
ATOM 715 C C . TYR A 1 91 ? -9.331 -7.204 -5.275 1.00 97.62 91 TYR A C 1
ATOM 717 O O . TYR A 1 91 ? -10.223 -8.037 -5.433 1.00 97.62 91 TYR A O 1
ATOM 725 N N . ARG A 1 92 ? -8.036 -7.503 -5.431 1.00 96.69 92 ARG A N 1
ATOM 726 C CA . ARG A 1 92 ? -7.537 -8.805 -5.891 1.00 96.69 92 ARG A CA 1
ATOM 727 C C . ARG A 1 92 ? -7.815 -9.953 -4.911 1.00 96.69 92 ARG A C 1
ATOM 729 O O . ARG A 1 92 ? -7.971 -11.091 -5.356 1.00 96.69 92 ARG A O 1
ATOM 736 N N . LEU A 1 93 ? -7.882 -9.660 -3.613 1.00 96.19 93 LEU A N 1
ATOM 737 C CA . LEU A 1 93 ? -8.231 -10.599 -2.538 1.00 96.19 93 LEU A CA 1
ATOM 738 C C . LEU A 1 93 ? -9.737 -10.640 -2.221 1.00 96.19 93 LEU A C 1
ATOM 740 O O . LEU A 1 93 ? -10.158 -11.421 -1.368 1.00 96.19 93 LEU A O 1
ATOM 744 N N . HIS A 1 94 ? -10.550 -9.808 -2.881 1.00 95.38 94 HIS A N 1
ATOM 745 C CA . HIS A 1 94 ? -11.974 -9.619 -2.583 1.00 95.38 94 HIS A CA 1
ATOM 746 C C . HIS A 1 94 ? -12.247 -9.202 -1.124 1.00 95.38 94 HIS A C 1
ATOM 748 O O . HIS A 1 94 ? -13.139 -9.740 -0.466 1.00 95.3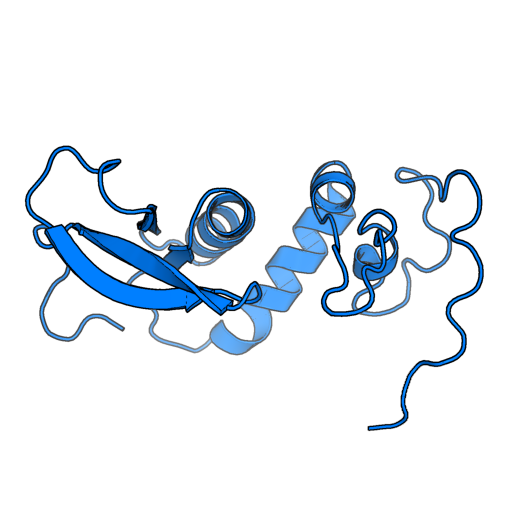8 94 HIS A O 1
ATOM 754 N N . LYS A 1 95 ? -11.472 -8.239 -0.612 1.00 96.19 95 LYS A N 1
ATOM 755 C CA . LYS A 1 95 ? -11.556 -7.719 0.764 1.00 96.19 95 LYS A CA 1
ATOM 756 C C . LYS A 1 95 ? -11.884 -6.233 0.804 1.00 96.19 95 LYS A C 1
ATOM 758 O O . LYS A 1 95 ? -11.756 -5.516 -0.189 1.00 96.19 95 LYS A O 1
ATOM 763 N N . GLY A 1 96 ? -12.314 -5.775 1.979 1.00 96.38 96 GLY A N 1
ATOM 764 C CA . GLY A 1 96 ? -12.460 -4.350 2.262 1.00 96.38 96 GLY A CA 1
ATOM 765 C C . GLY A 1 96 ? -11.106 -3.638 2.309 1.00 96.38 96 GLY A C 1
ATOM 766 O O . GLY A 1 96 ? -10.063 -4.273 2.478 1.00 96.38 96 GLY A O 1
ATOM 767 N N . PHE A 1 97 ? -11.134 -2.310 2.196 1.00 97.69 97 PHE A N 1
ATOM 768 C CA . PHE A 1 97 ? -9.950 -1.462 2.300 1.00 97.69 97 PHE A CA 1
ATOM 769 C C . PHE A 1 97 ? -10.080 -0.465 3.460 1.00 97.69 97 PHE A C 1
ATOM 771 O O . PHE A 1 97 ? -11.085 0.242 3.568 1.00 97.69 97 PHE A O 1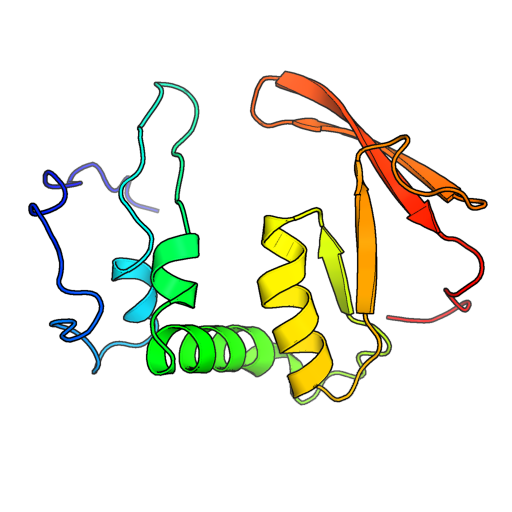
ATOM 778 N N . LEU A 1 98 ? -9.052 -0.386 4.305 1.00 96.75 98 LEU A N 1
ATOM 779 C CA . LEU A 1 98 ? -8.959 0.526 5.441 1.00 96.75 98 LEU A CA 1
ATOM 780 C C . LEU A 1 98 ? -7.879 1.582 5.189 1.00 96.75 98 LEU A C 1
ATOM 782 O O . LEU A 1 98 ? -6.684 1.289 5.161 1.00 96.75 98 LEU A O 1
ATOM 786 N N . ALA A 1 99 ? -8.297 2.835 5.034 1.00 96.75 99 ALA A N 1
ATOM 787 C CA . ALA A 1 99 ? -7.365 3.943 4.881 1.00 96.75 99 ALA A CA 1
ATOM 788 C C . ALA A 1 99 ? -6.775 4.355 6.238 1.00 96.75 99 ALA A C 1
ATOM 790 O O . ALA A 1 99 ? -7.507 4.774 7.138 1.00 96.75 99 ALA A O 1
ATOM 791 N N . ILE A 1 100 ? -5.449 4.308 6.342 1.00 97.00 100 ILE A N 1
ATOM 792 C CA . ILE A 1 100 ? -4.675 4.927 7.419 1.00 97.00 100 ILE A CA 1
ATOM 793 C C . ILE A 1 100 ? -4.125 6.248 6.879 1.00 97.00 100 ILE A C 1
ATOM 795 O O . ILE A 1 100 ? -3.469 6.287 5.835 1.00 97.00 100 ILE A O 1
ATOM 799 N N . ARG A 1 101 ? -4.434 7.354 7.550 1.00 96.38 101 ARG A N 1
ATOM 800 C CA . ARG A 1 101 ? -4.244 8.720 7.038 1.00 96.38 101 ARG A CA 1
ATOM 801 C C . ARG A 1 101 ? -3.324 9.514 7.950 1.00 96.38 101 ARG A C 1
ATOM 803 O O . ARG A 1 101 ? -3.226 9.223 9.130 1.00 96.38 101 ARG A O 1
ATOM 810 N N . LYS A 1 102 ? -2.669 10.547 7.420 1.00 95.06 102 LYS A N 1
ATOM 811 C CA . LYS A 1 102 ? -2.067 11.597 8.259 1.00 95.06 102 LYS A CA 1
ATOM 812 C C . LYS A 1 102 ? -3.152 12.272 9.097 1.00 95.06 102 LYS A C 1
ATOM 814 O O . LYS A 1 102 ? -4.227 12.525 8.554 1.00 95.06 102 LYS A O 1
ATOM 819 N N . ALA A 1 103 ? -2.836 12.606 10.346 1.00 94.31 103 ALA A N 1
ATOM 820 C CA . ALA A 1 103 ? -3.757 13.268 11.268 1.00 94.31 103 ALA A CA 1
ATOM 821 C C . ALA A 1 103 ? -4.479 14.477 10.643 1.00 94.31 103 ALA A C 1
ATOM 823 O O . ALA A 1 103 ? -3.886 15.242 9.871 1.00 94.31 103 ALA A O 1
ATOM 824 N N . GLY A 1 104 ? -5.761 14.636 10.976 1.00 93.38 104 GLY A N 1
ATOM 825 C CA . GLY A 1 104 ? -6.595 15.764 10.555 1.00 93.38 104 GLY A CA 1
ATOM 826 C C . GLY A 1 104 ? -7.241 15.636 9.169 1.00 93.38 104 GLY A C 1
ATOM 827 O O . GLY A 1 104 ? -7.810 16.611 8.686 1.00 93.38 104 GLY A O 1
ATOM 828 N N . HIS A 1 105 ? -7.173 14.471 8.518 1.00 93.06 105 HIS A N 1
ATOM 829 C CA . HIS A 1 105 ? -7.800 14.225 7.211 1.00 93.06 105 HIS A CA 1
ATOM 830 C C . HIS A 1 105 ? -9.093 13.400 7.298 1.00 93.06 105 HIS A C 1
ATOM 832 O O . HIS A 1 105 ? -9.868 13.377 6.342 1.00 93.06 105 HIS A O 1
ATOM 838 N N . LEU A 1 106 ? -9.333 12.703 8.407 1.00 92.44 106 LEU A N 1
ATOM 839 C CA . LEU A 1 106 ? -10.543 11.936 8.669 1.00 92.44 106 LEU A CA 1
ATOM 840 C C . LEU A 1 106 ? -11.529 12.772 9.493 1.00 92.44 106 LEU A C 1
ATOM 842 O O . LEU A 1 106 ? -11.280 13.110 10.644 1.00 92.44 106 LEU A O 1
ATOM 846 N N . CYS A 1 107 ? -12.703 13.055 8.925 1.00 93.31 107 CYS A N 1
ATOM 847 C CA . CYS A 1 107 ? -13.776 13.808 9.590 1.00 93.31 107 CYS A CA 1
ATOM 848 C C . CYS A 1 107 ? -14.684 12.920 10.469 1.00 93.31 107 CYS A C 1
ATOM 850 O O . CYS A 1 107 ? -15.892 13.141 10.542 1.00 93.31 107 CYS A O 1
ATOM 852 N N . VAL A 1 108 ? -14.131 11.872 11.082 1.00 95.12 108 VAL A N 1
ATOM 853 C CA . VAL A 1 108 ? -14.865 10.866 11.873 1.00 95.12 108 VAL A CA 1
ATOM 854 C C . VAL A 1 108 ? -14.121 10.555 13.171 1.00 95.12 108 VAL A C 1
ATOM 856 O O . VAL A 1 108 ? -13.019 11.046 13.391 1.00 95.12 108 VAL A O 1
ATOM 859 N N . LYS A 1 109 ? -14.699 9.717 14.040 1.00 95.31 109 LYS A N 1
ATOM 860 C CA . LYS A 1 109 ? -14.004 9.248 15.244 1.00 95.31 109 LYS A CA 1
ATOM 861 C C . LYS A 1 109 ? -12.813 8.361 14.870 1.00 95.31 109 LYS A C 1
ATOM 863 O O . LYS A 1 109 ? -12.986 7.281 14.293 1.00 95.31 109 LYS A O 1
ATOM 868 N N . THR A 1 110 ? -11.623 8.786 15.270 1.00 96.75 110 THR A N 1
ATOM 869 C CA . THR A 1 110 ? -10.362 8.096 14.998 1.00 96.75 110 THR A CA 1
ATOM 870 C C . THR A 1 110 ? -9.656 7.652 16.275 1.00 96.75 110 THR A C 1
ATOM 872 O O . THR A 1 110 ? -9.948 8.124 17.375 1.00 96.75 110 THR A O 1
ATOM 875 N N . ILE A 1 111 ? -8.730 6.712 16.112 1.00 95.75 111 ILE A N 1
ATOM 876 C CA . ILE A 1 111 ? -7.580 6.544 17.005 1.00 95.75 111 ILE A CA 1
ATOM 877 C C . ILE A 1 111 ? -6.344 7.031 16.261 1.00 95.75 111 ILE A C 1
ATOM 879 O O . ILE A 1 111 ? -6.307 6.976 15.027 1.00 95.75 111 ILE A O 1
ATOM 883 N N . SER A 1 112 ? -5.344 7.488 17.005 1.00 96.50 112 SER A N 1
ATOM 884 C CA . SER A 1 112 ? -4.105 7.983 16.432 1.00 96.50 112 SER A CA 1
ATOM 885 C C . SER A 1 112 ? -2.877 7.305 17.023 1.00 96.50 112 SER A C 1
ATOM 887 O O . SER A 1 112 ? -2.895 6.783 18.139 1.00 96.50 112 SER A O 1
ATOM 889 N N . GLN A 1 113 ? -1.809 7.288 16.233 1.00 96.62 113 GLN A N 1
ATOM 890 C CA . GLN A 1 113 ? -0.518 6.741 16.608 1.00 96.62 113 GLN A CA 1
ATOM 891 C C . GLN A 1 113 ? 0.583 7.694 16.149 1.00 96.62 113 GLN A C 1
ATOM 893 O O . GLN A 1 113 ? 0.724 7.993 14.958 1.00 96.62 113 GLN A O 1
ATOM 898 N N . ASN A 1 114 ? 1.391 8.137 17.110 1.00 97.12 114 ASN A N 1
ATOM 899 C CA . ASN A 1 114 ? 2.591 8.912 16.833 1.00 97.12 114 ASN A CA 1
ATOM 900 C C . ASN A 1 114 ? 3.696 8.004 16.293 1.00 97.12 114 ASN A C 1
ATOM 902 O O . ASN A 1 114 ? 3.884 6.881 16.774 1.00 97.12 114 ASN A O 1
ATOM 906 N N . TYR A 1 115 ? 4.449 8.521 15.330 1.00 93.75 115 TYR A N 1
ATOM 907 C CA . TYR A 1 115 ? 5.657 7.903 14.804 1.00 93.75 115 TYR A CA 1
ATOM 908 C C . TYR A 1 115 ? 6.673 8.984 14.431 1.00 93.75 115 TYR A C 1
ATOM 910 O O . TYR A 1 115 ? 6.321 10.131 14.155 1.00 93.75 115 TYR A O 1
ATOM 918 N N . THR A 1 116 ? 7.947 8.620 14.416 1.00 93.88 116 THR A N 1
ATOM 919 C CA . THR A 1 116 ? 8.997 9.473 13.861 1.00 93.88 116 THR A CA 1
ATOM 920 C C . THR A 1 116 ? 9.192 9.064 12.410 1.00 93.88 116 THR A C 1
ATOM 922 O O . THR A 1 116 ? 9.486 7.902 12.129 1.00 93.88 116 THR A O 1
ATOM 925 N N . ASP A 1 117 ? 8.956 9.990 11.480 1.00 88.94 117 ASP A N 1
ATOM 926 C CA . ASP A 1 117 ? 9.177 9.717 10.066 1.00 88.94 117 ASP A CA 1
ATOM 927 C C . ASP A 1 117 ? 10.668 9.584 9.755 1.00 88.94 117 ASP A C 1
ATOM 929 O O . ASP A 1 117 ? 11.537 9.831 10.595 1.00 88.94 117 ASP A O 1
ATOM 933 N N . TYR A 1 118 ? 10.963 9.190 8.520 1.00 83.62 118 TYR A N 1
ATOM 934 C CA . TYR A 1 118 ? 12.336 9.008 8.084 1.00 83.62 118 TYR A CA 1
ATOM 935 C C . TYR A 1 118 ? 13.163 10.272 8.344 1.00 83.62 118 TYR A C 1
ATOM 937 O O . TYR A 1 118 ? 14.247 10.135 8.892 1.00 83.62 118 TYR A O 1
ATOM 945 N N . SER A 1 119 ? 12.615 11.476 8.110 1.00 86.06 119 SER A N 1
ATOM 946 C CA . SER A 1 119 ? 13.265 12.782 8.333 1.00 86.06 119 SER A CA 1
ATOM 947 C C . SER A 1 119 ? 13.510 13.162 9.802 1.00 86.06 119 SER A C 1
ATOM 949 O O . SER A 1 119 ? 13.976 14.269 10.078 1.00 86.06 119 SER A O 1
ATOM 951 N N . GLY A 1 120 ? 13.186 12.281 10.752 1.00 88.19 120 GLY A N 1
ATOM 952 C CA . GLY A 1 120 ? 13.325 12.536 12.184 1.00 88.19 120 GLY A CA 1
ATOM 953 C C . GLY A 1 120 ? 12.214 13.416 12.758 1.00 88.19 120 GLY A C 1
ATOM 954 O O . GLY A 1 120 ? 12.306 13.856 13.904 1.00 88.19 120 GLY A O 1
ATOM 955 N N . LYS A 1 121 ? 11.160 13.706 11.986 1.00 91.75 121 LYS A N 1
ATOM 956 C CA . LYS A 1 121 ? 10.048 14.543 12.440 1.00 91.75 121 LYS A CA 1
ATOM 957 C C . LYS A 1 121 ? 8.975 13.672 13.067 1.00 91.75 121 LYS A C 1
ATOM 959 O O . LYS A 1 121 ? 8.568 12.663 12.497 1.00 91.75 121 LYS A O 1
ATOM 964 N N . ASN A 1 122 ? 8.459 14.112 14.209 1.00 96.19 122 ASN A N 1
ATOM 965 C CA . ASN A 1 122 ? 7.278 13.496 14.796 1.00 96.19 122 ASN A CA 1
ATOM 966 C C . ASN A 1 122 ? 6.061 13.789 13.915 1.00 96.19 122 ASN A C 1
ATOM 968 O O . ASN A 1 122 ? 5.792 14.936 13.544 1.00 96.19 122 ASN A O 1
ATOM 972 N N . LYS A 1 123 ? 5.362 12.720 13.560 1.00 95.56 123 LYS A N 1
ATOM 973 C CA . LYS A 1 123 ? 4.161 12.689 12.741 1.00 95.56 123 LYS A CA 1
ATOM 974 C C . LYS A 1 123 ? 3.121 11.832 13.445 1.00 95.56 123 LYS A C 1
ATOM 976 O O . LYS A 1 123 ? 3.434 11.043 14.333 1.00 95.56 123 LYS A O 1
ATOM 981 N N . GLU A 1 124 ? 1.886 11.975 13.004 1.00 96.81 124 GLU A N 1
ATOM 982 C CA . GLU A 1 124 ? 0.756 11.253 13.561 1.00 96.81 124 GLU A CA 1
ATOM 983 C C . GLU A 1 124 ? -0.070 10.667 12.417 1.00 96.81 124 GLU A C 1
ATOM 985 O O . GLU A 1 124 ? -0.376 11.354 11.432 1.00 96.81 124 GLU A O 1
ATOM 990 N N . LEU A 1 125 ? -0.382 9.378 12.536 1.00 97.06 125 LEU A N 1
ATOM 991 C CA . LEU A 1 125 ? -1.334 8.687 11.677 1.00 97.06 125 LEU A CA 1
ATOM 992 C C . LEU A 1 125 ? -2.629 8.458 12.443 1.00 97.06 125 LEU A C 1
ATOM 994 O O . LEU A 1 125 ? -2.614 8.246 13.651 1.00 97.06 125 LEU A O 1
ATOM 998 N N . GLU A 1 126 ? -3.735 8.449 11.719 1.00 97.25 126 GLU A N 1
ATOM 999 C CA . GLU A 1 126 ? -5.073 8.214 12.228 1.00 97.25 126 GLU A CA 1
ATOM 1000 C C . GLU A 1 126 ? -5.788 7.144 11.405 1.00 97.25 126 GLU A C 1
ATOM 1002 O O . GLU A 1 126 ? -5.591 7.002 10.192 1.00 97.25 126 GLU A O 1
ATOM 1007 N N . VAL A 1 127 ? -6.655 6.400 12.081 1.00 96.44 127 VAL A N 1
ATOM 1008 C CA . VAL A 1 127 ? -7.545 5.421 11.464 1.00 96.44 127 VAL A CA 1
ATOM 1009 C C . VAL A 1 127 ? -8.922 5.512 12.107 1.00 96.44 127 VAL A C 1
ATOM 1011 O O . VAL A 1 127 ? -9.050 5.743 13.313 1.00 96.44 127 VAL A O 1
ATOM 1014 N N . ARG A 1 128 ? -9.972 5.365 11.296 1.00 95.94 128 ARG A N 1
ATOM 1015 C CA . ARG A 1 128 ? -11.354 5.334 11.787 1.00 95.94 128 ARG A CA 1
ATOM 1016 C C . ARG A 1 128 ? -11.604 4.068 12.609 1.00 95.94 128 ARG A C 1
ATOM 1018 O O . ARG A 1 128 ? -11.030 3.021 12.327 1.00 95.94 128 ARG A O 1
ATOM 1025 N N . THR A 1 129 ? -12.482 4.155 13.602 1.00 93.81 129 THR A N 1
ATOM 1026 C CA . THR A 1 129 ? -12.706 3.056 14.568 1.00 93.81 129 THR A CA 1
ATOM 1027 C C . THR A 1 129 ? -14.030 2.323 14.414 1.00 93.81 129 THR A C 1
ATOM 1029 O O . THR A 1 129 ? -14.214 1.255 14.980 1.00 93.81 129 THR A O 1
ATOM 1032 N N . ASP A 1 130 ? -14.962 2.876 13.653 1.00 93.50 130 ASP A N 1
ATOM 1033 C CA . ASP A 1 130 ? -16.343 2.404 13.563 1.00 93.50 130 ASP A CA 1
ATOM 1034 C C . ASP A 1 130 ? -16.548 1.234 12.586 1.00 93.50 130 ASP A C 1
ATOM 1036 O O . ASP A 1 130 ? -17.653 0.707 12.489 1.00 93.50 130 ASP A O 1
ATOM 1040 N N . VAL A 1 131 ? -15.495 0.824 11.871 1.00 91.94 131 VAL A N 1
ATOM 1041 C CA . VAL A 1 131 ? -15.556 -0.237 10.848 1.00 91.94 131 VAL A CA 1
ATOM 1042 C C . VAL A 1 131 ? -14.732 -1.477 11.188 1.00 91.94 131 VAL A C 1
ATOM 1044 O O . VAL A 1 131 ? -14.913 -2.489 10.523 1.00 91.94 131 VAL A O 1
ATOM 1047 N N . ILE A 1 132 ? -13.854 -1.403 12.195 1.00 89.94 132 ILE A N 1
ATOM 1048 C CA . ILE A 1 132 ? -12.963 -2.506 12.574 1.00 89.94 132 ILE A CA 1
ATOM 1049 C C . ILE A 1 132 ? -13.650 -3.345 13.647 1.00 89.94 132 ILE A C 1
ATOM 1051 O O . ILE A 1 132 ? -14.040 -2.821 14.696 1.00 89.94 132 ILE A O 1
ATOM 1055 N N . LYS A 1 133 ? -13.788 -4.649 13.408 1.00 90.50 133 LYS A N 1
ATOM 1056 C CA . LYS A 1 133 ? -14.393 -5.578 14.371 1.00 90.50 133 LYS A CA 1
ATOM 1057 C C . LYS A 1 133 ? -13.325 -6.263 15.224 1.00 90.50 133 LYS A C 1
ATOM 1059 O O . LYS A 1 133 ? -12.229 -6.545 14.739 1.00 90.50 133 LYS A O 1
ATOM 1064 N N . PRO A 1 134 ? -13.632 -6.594 16.492 1.00 90.31 134 PRO A N 1
ATOM 1065 C CA . PRO A 1 134 ? -12.739 -7.408 17.305 1.00 90.31 134 PRO A CA 1
ATOM 1066 C C . PRO A 1 134 ? -12.400 -8.729 16.605 1.00 90.31 134 PRO A C 1
ATOM 1068 O O . PRO A 1 134 ? -13.298 -9.483 16.237 1.00 90.31 134 PRO A O 1
ATOM 1071 N N . GLY A 1 135 ? -11.104 -9.006 16.460 1.00 89.50 135 GLY A N 1
ATOM 1072 C CA . GLY A 1 135 ? -10.599 -10.241 15.861 1.00 89.50 135 GLY A CA 1
ATOM 1073 C C . GLY A 1 135 ? -10.301 -10.179 14.362 1.00 89.50 135 GLY A C 1
ATOM 1074 O O . GLY A 1 135 ? -9.739 -11.153 13.872 1.00 89.50 135 GLY A O 1
ATOM 1075 N N . GLU A 1 136 ? -10.611 -9.075 13.669 1.00 90.69 136 GLU A N 1
ATOM 1076 C CA . GLU A 1 136 ? -10.196 -8.885 12.269 1.00 90.69 136 GLU A CA 1
ATOM 1077 C C . GLU A 1 136 ? -8.669 -8.895 12.131 1.00 90.69 136 GLU A C 1
ATOM 1079 O O . GLU A 1 136 ? -7.953 -8.352 12.986 1.00 90.69 136 GLU A O 1
ATOM 1084 N N . ARG A 1 137 ? -8.188 -9.541 11.063 1.00 82.56 137 ARG A N 1
ATOM 1085 C CA . ARG A 1 137 ? -6.765 -9.726 10.754 1.00 82.56 137 ARG A CA 1
ATOM 1086 C C . ARG A 1 137 ? -6.407 -9.388 9.312 1.00 82.56 137 ARG A C 1
ATOM 1088 O O . ARG A 1 137 ? -7.215 -9.663 8.395 1.00 82.56 137 ARG A O 1
#